Protein AF-A0A6P2DBR5-F1 (afdb_monomer)

Nearest PDB structures (foldseek):
  1zp7-assembly1_B  TM=6.621E-01  e=6.843E-03  Bacillus subtilis
  1y1o-assembly1_D  TM=5.025E-01  e=4.323E-03  Geobacillus stearothermophilus
  5y1z-assembly1_A  TM=3.802E-01  e=4.002E-01  Homo sapiens
  6i4j-assembly1_G  TM=3.946E-01  e=1.811E+00  Mus musculus
  2i67-assembly1_A  TM=3.058E-01  e=7.183E+00  Homo sapiens

Solvent-accessible surface area (backbone atoms only — not comparable to full-atom values): 6820 Å² total; per-residue (Å²): 135,85,83,75,80,68,49,42,70,55,40,48,52,52,41,48,52,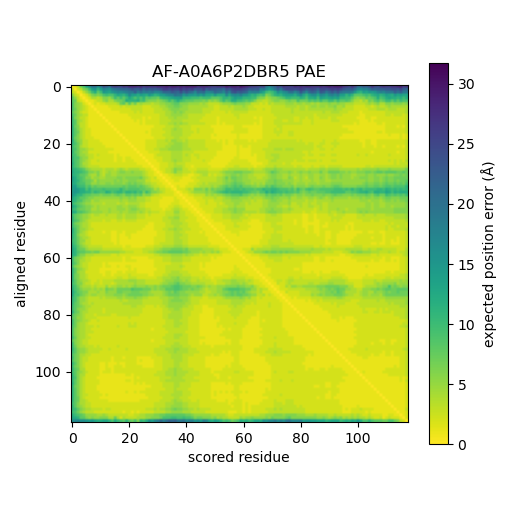50,38,44,73,76,60,22,58,60,43,80,45,65,81,62,60,48,75,56,91,95,44,80,46,61,68,56,94,56,72,37,61,40,46,27,41,27,35,34,71,94,80,54,47,40,33,37,37,32,73,41,48,65,75,83,82,81,77,50,72,71,54,50,53,33,30,48,51,39,40,50,53,38,40,75,70,69,30,43,60,45,75,26,54,44,57,66,48,47,52,51,50,41,44,77,72,71,44,95,77,134

Sequence (118 aa):
MGFEAPREKDVQKTCIQWLALWGATAIRVNSGGMKIEKRYVPFNSEPGCSDVIACLPPNGRMLALELKKPGRDRTTAKRKAEQESFRAKVVKSGGLAIVATSLDELLAGLKAAGYDVR

Secondary structure (DSSP, 8-state):
-PPPPPPHHHHHHHHHHHHHHTT-EEEEPPPSEEEETTEEEESSS-TT--SEEEEETTTTEEEEEEE--SSS----HHHHHHHHHHHHHHHHTT-EEEEESSHHHHHHHHHHTT----

Structure (mmCIF, N/CA/C/O backbone):
data_AF-A0A6P2DBR5-F1
#
_entry.id   AF-A0A6P2DBR5-F1
#
loop_
_atom_site.group_PDB
_atom_site.id
_atom_site.type_symbol
_atom_site.label_atom_id
_atom_site.label_alt_id
_atom_site.label_comp_id
_atom_site.label_asym_id
_atom_site.label_entity_id
_atom_site.label_seq_id
_atom_site.pdbx_PDB_ins_code
_atom_site.Cartn_x
_atom_site.Cartn_y
_atom_site.Cartn_z
_atom_site.occupancy
_atom_site.B_iso_or_equiv
_atom_site.auth_seq_id
_atom_site.auth_comp_id
_atom_site.auth_asym_id
_atom_site.auth_atom_id
_atom_site.pdbx_PDB_model_num
ATOM 1 N N . MET A 1 1 ? 21.994 -11.511 21.751 1.00 43.62 1 MET A N 1
ATOM 2 C CA . MET A 1 1 ? 21.263 -11.915 20.530 1.00 43.62 1 MET A CA 1
ATOM 3 C C . MET A 1 1 ? 20.749 -10.634 19.892 1.00 43.62 1 MET A C 1
ATOM 5 O O . MET A 1 1 ? 19.937 -9.965 20.513 1.00 43.62 1 MET A O 1
ATOM 9 N N . GLY A 1 2 ? 21.317 -10.199 18.766 1.00 52.59 2 GLY A N 1
ATOM 10 C CA . GLY A 1 2 ? 20.841 -8.990 18.087 1.00 52.59 2 GLY A CA 1
ATOM 11 C C . GLY A 1 2 ? 19.587 -9.319 17.285 1.00 52.59 2 GLY A C 1
ATOM 12 O O . GLY A 1 2 ? 19.608 -10.274 16.513 1.00 52.59 2 GLY A O 1
ATOM 13 N N . PHE A 1 3 ? 18.499 -8.576 17.476 1.00 63.62 3 PHE A N 1
ATOM 14 C CA . PHE A 1 3 ? 17.348 -8.665 16.582 1.00 63.62 3 PHE A CA 1
ATOM 15 C C . PHE A 1 3 ? 17.716 -7.986 15.259 1.00 63.62 3 PHE A C 1
ATOM 17 O O . PHE A 1 3 ? 17.999 -6.788 15.234 1.00 63.62 3 PHE A O 1
ATOM 24 N N . GLU A 1 4 ? 17.751 -8.744 14.162 1.00 74.44 4 GLU A N 1
ATOM 25 C CA . GLU A 1 4 ? 17.878 -8.154 12.830 1.00 74.44 4 GLU A CA 1
ATOM 26 C C . GLU A 1 4 ? 16.612 -7.366 12.484 1.00 74.44 4 GLU A C 1
ATOM 28 O O . GLU A 1 4 ? 15.492 -7.789 12.779 1.00 74.44 4 GLU A O 1
ATOM 33 N N . ALA A 1 5 ? 16.787 -6.218 11.827 1.00 79.00 5 ALA A N 1
ATOM 34 C CA . ALA A 1 5 ? 15.663 -5.423 11.352 1.00 79.00 5 ALA A CA 1
ATOM 35 C C . ALA A 1 5 ? 14.801 -6.235 10.361 1.00 79.00 5 ALA A C 1
ATOM 37 O O . ALA A 1 5 ? 15.355 -6.921 9.490 1.00 79.00 5 ALA A O 1
ATOM 38 N N . PRO A 1 6 ? 13.460 -6.136 10.437 1.00 83.44 6 PRO A N 1
ATOM 39 C CA . PRO A 1 6 ? 12.573 -6.911 9.581 1.00 83.44 6 PRO A CA 1
ATOM 40 C C . PRO A 1 6 ? 12.815 -6.603 8.100 1.00 83.44 6 PRO A C 1
ATOM 42 O O . PRO A 1 6 ? 13.089 -5.467 7.696 1.00 83.44 6 PRO A O 1
ATOM 45 N N . ARG A 1 7 ? 12.717 -7.635 7.256 1.00 89.06 7 ARG A N 1
ATOM 46 C CA . ARG A 1 7 ? 12.774 -7.462 5.801 1.00 89.06 7 ARG A CA 1
ATOM 47 C C . ARG A 1 7 ? 11.403 -7.027 5.299 1.00 89.06 7 ARG A C 1
ATOM 49 O O . ARG A 1 7 ? 10.385 -7.269 5.936 1.00 89.06 7 ARG A O 1
ATOM 56 N N . GLU A 1 8 ? 11.366 -6.484 4.090 1.00 88.44 8 GLU A N 1
ATOM 57 C CA . GLU A 1 8 ? 10.120 -6.076 3.426 1.00 88.44 8 GLU A CA 1
ATOM 58 C C . GLU A 1 8 ? 9.074 -7.199 3.371 1.00 88.44 8 GLU A C 1
ATOM 60 O O . GLU A 1 8 ? 7.907 -6.973 3.670 1.00 88.44 8 GLU A O 1
ATOM 65 N N . LYS A 1 9 ? 9.497 -8.442 3.095 1.00 90.88 9 LYS A N 1
ATOM 66 C CA . LYS A 1 9 ? 8.587 -9.599 3.097 1.00 90.88 9 LYS A CA 1
ATOM 67 C C . LYS A 1 9 ? 7.992 -9.908 4.474 1.00 90.88 9 LYS A C 1
ATOM 69 O O . LYS A 1 9 ? 6.889 -10.442 4.545 1.00 90.88 9 LYS A O 1
ATOM 74 N N . ASP A 1 10 ? 8.720 -9.598 5.547 1.00 93.00 10 ASP A N 1
ATOM 75 C CA . ASP A 1 10 ? 8.258 -9.826 6.914 1.00 93.00 10 ASP A CA 1
ATOM 76 C C . ASP A 1 10 ? 7.201 -8.758 7.261 1.00 93.00 10 ASP A C 1
ATOM 78 O O . ASP A 1 10 ? 6.114 -9.102 7.717 1.00 93.00 10 ASP A O 1
ATOM 82 N N . VAL A 1 11 ? 7.447 -7.488 6.902 1.00 93.38 11 VAL A N 1
ATOM 83 C CA . VAL A 1 11 ? 6.462 -6.391 7.007 1.00 93.38 11 VAL A CA 1
ATOM 84 C C . VAL A 1 11 ? 5.202 -6.691 6.189 1.00 93.38 11 VAL A C 1
ATOM 86 O O . VAL A 1 11 ? 4.088 -6.558 6.695 1.00 93.38 11 VAL A O 1
ATOM 89 N N . GLN A 1 12 ? 5.366 -7.155 4.948 1.00 95.62 12 GLN A N 1
ATOM 90 C CA . GLN A 1 12 ? 4.258 -7.514 4.065 1.00 95.62 12 GLN A CA 1
ATOM 91 C C . GLN A 1 12 ? 3.390 -8.621 4.636 1.00 95.62 12 GLN A C 1
ATOM 93 O O . GLN A 1 12 ? 2.168 -8.483 4.669 1.00 95.62 12 GLN A O 1
ATOM 98 N N . LYS A 1 13 ? 4.012 -9.704 5.109 1.00 96.06 13 LYS A N 1
ATOM 99 C CA . LYS A 1 13 ? 3.285 -10.804 5.733 1.00 96.06 13 LYS A CA 1
ATOM 100 C C . 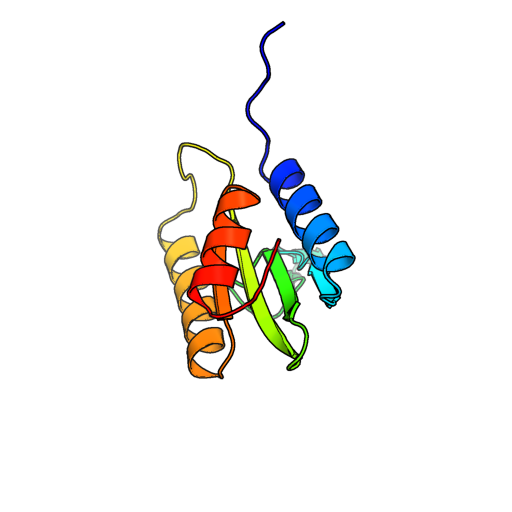LYS A 1 13 ? 2.470 -10.305 6.927 1.00 96.06 13 LYS A C 1
ATOM 102 O O . LYS A 1 13 ? 1.279 -10.594 6.990 1.00 96.06 13 LYS A O 1
ATOM 107 N N . THR A 1 14 ? 3.085 -9.524 7.815 1.00 96.56 14 THR A N 1
ATOM 108 C CA . THR A 1 14 ? 2.419 -8.974 9.003 1.00 96.56 14 THR A CA 1
ATOM 109 C C . THR A 1 14 ? 1.225 -8.092 8.636 1.00 96.56 14 THR A C 1
ATOM 111 O O . THR A 1 14 ? 0.140 -8.287 9.177 1.00 96.56 14 THR A O 1
ATOM 114 N N . CYS A 1 15 ? 1.382 -7.173 7.679 1.00 97.81 15 CYS A N 1
ATOM 115 C CA . CYS A 1 15 ? 0.299 -6.280 7.259 1.00 97.81 15 CYS A CA 1
ATOM 116 C C . CYS A 1 15 ? -0.877 -7.043 6.633 1.00 97.81 15 CYS A C 1
ATOM 118 O O . CYS A 1 15 ? -2.026 -6.775 6.966 1.00 97.81 15 CYS A O 1
ATOM 120 N N . ILE A 1 16 ? -0.604 -8.019 5.757 1.00 97.94 16 ILE A N 1
ATOM 121 C CA . ILE A 1 16 ? -1.653 -8.839 5.126 1.00 97.94 16 ILE A CA 1
ATOM 122 C C . ILE A 1 16 ? -2.406 -9.658 6.176 1.00 97.94 16 ILE A C 1
ATOM 124 O O . ILE A 1 16 ? -3.633 -9.705 6.150 1.00 97.94 16 ILE A O 1
ATOM 128 N N . GLN A 1 17 ? -1.682 -10.296 7.101 1.00 97.88 17 GLN A N 1
ATOM 129 C CA . GLN A 1 17 ? -2.297 -11.090 8.163 1.00 97.88 17 GLN A CA 1
ATOM 130 C C . GLN A 1 17 ? -3.178 -10.223 9.061 1.00 97.88 17 GLN A C 1
ATOM 132 O O . GLN A 1 17 ? -4.313 -10.599 9.332 1.00 97.88 17 GLN A O 1
ATOM 137 N N . TRP A 1 18 ? -2.691 -9.052 9.474 1.00 98.12 18 TRP A N 1
ATOM 138 C CA . TRP A 1 18 ? -3.480 -8.139 10.294 1.00 98.12 18 TRP A CA 1
ATOM 139 C C . TRP A 1 18 ? -4.730 -7.637 9.555 1.00 98.12 18 TRP A C 1
ATOM 141 O O . TRP A 1 18 ? -5.822 -7.701 10.113 1.00 98.12 18 TRP A O 1
ATOM 151 N N . LEU A 1 19 ? -4.607 -7.226 8.283 1.00 98.31 19 LEU A N 1
ATOM 152 C CA . LEU A 1 19 ? -5.751 -6.804 7.461 1.00 98.31 19 LEU A CA 1
ATOM 153 C C . LEU A 1 19 ? -6.818 -7.903 7.377 1.00 98.31 19 LEU A C 1
ATOM 155 O O . LEU A 1 19 ? -8.003 -7.613 7.526 1.00 98.31 19 LEU A O 1
ATOM 159 N N . ALA A 1 20 ? -6.399 -9.157 7.189 1.00 96.88 20 ALA A N 1
ATOM 160 C CA . ALA A 1 20 ? -7.306 -10.298 7.171 1.00 96.88 20 ALA A CA 1
ATOM 161 C C . ALA A 1 20 ? -7.994 -10.519 8.530 1.00 96.88 20 ALA A C 1
ATOM 163 O O . ALA A 1 20 ? -9.204 -10.731 8.561 1.00 96.88 20 ALA A O 1
ATOM 164 N N . LEU A 1 21 ? -7.261 -10.420 9.649 1.00 97.56 21 LEU A N 1
ATOM 165 C CA . LEU A 1 21 ? -7.847 -10.503 10.996 1.00 97.56 21 LEU A CA 1
ATOM 166 C C . LEU A 1 21 ? -8.866 -9.388 11.261 1.00 97.56 21 LEU A C 1
ATOM 168 O O . LEU A 1 21 ? -9.888 -9.633 11.896 1.00 97.56 21 LEU A O 1
ATOM 172 N N . TRP A 1 22 ? -8.601 -8.178 10.771 1.00 97.50 22 TRP A N 1
ATOM 173 C CA . TRP A 1 22 ? -9.515 -7.040 10.885 1.00 97.50 22 TRP A CA 1
ATOM 174 C C . TRP A 1 22 ? -10.760 -7.167 9.980 1.00 97.50 22 TRP A C 1
ATOM 176 O O . TRP A 1 22 ? -11.719 -6.414 10.131 1.00 97.50 22 TRP A O 1
ATOM 186 N N . GLY A 1 23 ? -10.784 -8.143 9.065 1.00 97.62 23 GLY A N 1
ATOM 187 C CA . GLY A 1 23 ? -11.914 -8.418 8.174 1.00 97.62 23 GLY A CA 1
ATOM 188 C C . GLY A 1 23 ? -11.792 -7.796 6.781 1.00 97.62 23 GLY A C 1
ATOM 189 O O . GLY A 1 23 ? -12.737 -7.865 5.996 1.00 97.62 23 GLY A O 1
ATOM 190 N N . ALA A 1 24 ? -10.644 -7.207 6.438 1.00 98.12 24 ALA A N 1
ATOM 191 C CA . ALA A 1 24 ? -10.373 -6.758 5.078 1.00 98.12 24 ALA A CA 1
ATOM 192 C C . ALA A 1 24 ? -10.003 -7.933 4.166 1.00 98.12 24 ALA A C 1
ATOM 194 O O . ALA A 1 24 ? -9.235 -8.825 4.527 1.00 98.12 24 ALA A O 1
ATOM 195 N N . THR A 1 25 ? -10.496 -7.899 2.928 1.00 98.19 25 THR A N 1
ATOM 196 C CA . THR A 1 25 ? -10.067 -8.855 1.897 1.00 98.19 25 THR A CA 1
ATOM 197 C C . THR A 1 25 ? -8.792 -8.330 1.253 1.00 98.19 25 THR A C 1
ATOM 199 O O . THR A 1 25 ? -8.868 -7.483 0.368 1.00 98.19 25 THR A O 1
ATOM 202 N N . ALA A 1 26 ? -7.629 -8.791 1.721 1.00 97.75 26 ALA A N 1
ATOM 203 C CA . ALA A 1 26 ? -6.316 -8.358 1.239 1.00 97.75 26 ALA A CA 1
ATOM 204 C C . ALA A 1 26 ? -5.711 -9.348 0.230 1.00 97.75 26 ALA A C 1
ATOM 206 O O . ALA A 1 26 ? -5.650 -10.552 0.476 1.00 97.75 26 ALA A O 1
ATOM 207 N N . ILE A 1 27 ? -5.214 -8.830 -0.893 1.00 96.75 27 ILE A N 1
ATOM 208 C CA . ILE A 1 27 ? -4.611 -9.595 -1.986 1.00 96.75 27 ILE A CA 1
ATOM 209 C C . ILE A 1 27 ? -3.202 -9.059 -2.233 1.00 96.75 27 ILE A C 1
ATOM 211 O O . ILE A 1 27 ? -3.014 -7.877 -2.525 1.00 96.75 27 ILE A O 1
ATOM 215 N N . ARG A 1 28 ? -2.202 -9.943 -2.154 1.00 96.25 28 ARG A N 1
ATOM 216 C CA . ARG A 1 28 ? -0.833 -9.629 -2.579 1.00 96.25 28 ARG A CA 1
ATOM 217 C C . ARG A 1 28 ? -0.779 -9.534 -4.099 1.00 96.25 28 ARG A C 1
ATOM 219 O O . ARG A 1 28 ? -1.148 -10.481 -4.793 1.00 96.25 28 ARG A O 1
ATOM 226 N N . VAL A 1 29 ? -0.243 -8.434 -4.607 1.00 95.94 29 VAL A N 1
ATOM 227 C CA . VAL A 1 29 ? -0.017 -8.227 -6.034 1.00 95.94 29 VAL A CA 1
ATOM 228 C C . VAL A 1 29 ? 1.430 -8.577 -6.360 1.00 95.94 29 VAL A C 1
ATOM 230 O O . VAL A 1 29 ? 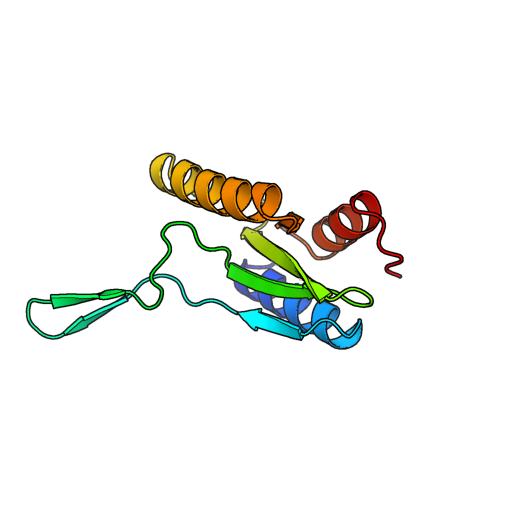2.375 -8.063 -5.763 1.00 95.94 29 VAL A O 1
ATOM 233 N N . ASN A 1 30 ? 1.624 -9.474 -7.325 1.00 90.81 30 ASN A N 1
ATOM 234 C CA . ASN A 1 30 ? 2.956 -9.760 -7.842 1.00 90.81 30 ASN A CA 1
ATOM 235 C C . ASN A 1 30 ? 3.368 -8.670 -8.831 1.00 90.81 30 ASN A C 1
ATOM 237 O O . ASN A 1 30 ? 2.664 -8.416 -9.809 1.00 90.81 30 ASN A O 1
ATOM 241 N N . SER A 1 31 ? 4.529 -8.064 -8.600 1.00 84.75 31 SER A N 1
ATOM 242 C CA . SER A 1 31 ? 5.206 -7.213 -9.574 1.00 84.75 31 SER A CA 1
ATOM 243 C C . SER A 1 31 ? 6.210 -8.025 -10.401 1.00 84.75 31 SER A C 1
ATOM 245 O O . SER A 1 31 ? 6.646 -9.107 -10.004 1.00 84.75 31 SER A O 1
ATOM 247 N N . GLY A 1 32 ? 6.560 -7.510 -11.580 1.00 89.25 32 GLY A N 1
ATOM 248 C CA . GLY A 1 32 ? 7.466 -8.170 -12.518 1.00 89.25 32 GLY A CA 1
ATOM 249 C C . GLY A 1 32 ? 6.730 -8.887 -13.646 1.00 89.25 32 GLY A C 1
ATOM 250 O O . GLY A 1 32 ? 5.637 -8.493 -14.053 1.00 89.25 32 GLY A O 1
ATOM 251 N N . GLY A 1 33 ? 7.365 -9.920 -14.185 1.00 92.56 33 GLY A N 1
ATOM 252 C CA . GLY A 1 33 ? 6.866 -10.641 -15.343 1.00 92.56 33 GLY A CA 1
ATOM 253 C C . GLY A 1 33 ? 7.745 -11.826 -15.690 1.00 92.56 33 GLY A C 1
ATOM 254 O O . GLY A 1 33 ? 8.849 -11.981 -15.165 1.00 92.56 33 GLY A O 1
ATOM 255 N N . MET A 1 34 ? 7.251 -12.654 -16.597 1.00 96.06 34 MET A N 1
ATOM 256 C CA . MET A 1 34 ? 7.943 -13.826 -17.107 1.00 96.06 34 MET A CA 1
ATOM 257 C C . MET A 1 34 ? 8.424 -13.560 -18.529 1.00 96.06 34 MET A C 1
ATOM 259 O O . MET A 1 34 ? 7.706 -12.981 -19.345 1.00 96.06 34 MET A O 1
ATOM 263 N N . LYS A 1 35 ? 9.644 -13.998 -18.842 1.00 96.50 35 LYS A N 1
ATOM 264 C CA . LYS A 1 35 ? 10.125 -14.033 -20.221 1.00 96.50 35 LYS A CA 1
ATOM 265 C C . LYS A 1 35 ? 9.764 -15.387 -20.824 1.00 96.50 35 LYS A C 1
ATOM 267 O O . LYS A 1 35 ? 10.238 -16.410 -20.341 1.00 96.50 35 LYS A O 1
ATOM 272 N N . ILE A 1 36 ? 8.937 -15.376 -21.863 1.00 95.75 36 ILE A N 1
ATOM 273 C CA . ILE A 1 36 ? 8.573 -16.556 -22.650 1.00 95.75 36 ILE A CA 1
ATOM 274 C C . ILE A 1 36 ? 9.168 -16.341 -24.037 1.00 95.75 36 ILE A C 1
ATOM 276 O O . ILE A 1 36 ? 8.749 -15.440 -24.766 1.00 95.75 36 ILE A O 1
ATOM 280 N N . GLU A 1 37 ? 10.201 -17.115 -24.365 1.00 94.31 37 GLU A N 1
ATOM 281 C CA . GLU A 1 37 ? 11.007 -16.941 -25.579 1.00 94.31 37 GLU A CA 1
ATOM 282 C C . GLU A 1 37 ? 11.502 -15.487 -25.757 1.00 94.31 37 GLU A C 1
ATOM 284 O O . GLU A 1 37 ? 12.324 -14.990 -24.979 1.00 94.31 37 GLU A O 1
ATOM 289 N N . LYS A 1 38 ? 11.001 -14.786 -26.785 1.00 94.62 38 LYS A N 1
ATOM 290 C CA . LYS A 1 38 ? 11.329 -13.391 -27.115 1.00 94.62 38 LYS A CA 1
ATOM 291 C C . LYS A 1 38 ? 10.349 -12.376 -26.517 1.00 94.62 38 LYS A C 1
ATOM 293 O O . LYS A 1 38 ? 10.546 -11.177 -26.700 1.00 94.62 38 LYS A O 1
ATOM 298 N N . ARG A 1 39 ? 9.309 -12.817 -25.804 1.00 95.12 39 ARG A N 1
ATOM 299 C CA . ARG A 1 39 ? 8.267 -11.951 -25.241 1.00 95.12 39 ARG A CA 1
ATOM 300 C C . ARG A 1 39 ? 8.425 -11.794 -23.731 1.00 95.12 39 ARG A C 1
ATOM 302 O O . ARG A 1 39 ? 8.669 -12.758 -23.013 1.00 95.12 39 ARG A O 1
ATOM 309 N N . TYR A 1 40 ? 8.228 -10.571 -23.247 1.00 94.56 40 TYR A N 1
ATOM 310 C CA . TYR A 1 40 ? 8.025 -10.291 -21.828 1.00 94.56 40 TYR A CA 1
ATOM 311 C C . TYR A 1 40 ? 6.524 -10.239 -21.526 1.00 94.56 40 TYR A C 1
ATOM 313 O O . TYR A 1 40 ? 5.783 -9.509 -22.188 1.00 94.56 40 TYR A O 1
ATOM 321 N N . VAL A 1 41 ? 6.076 -11.027 -20.553 1.00 94.69 41 VAL A N 1
ATOM 322 C CA . VAL A 1 41 ? 4.684 -11.096 -20.102 1.00 94.69 41 VAL A CA 1
ATOM 323 C C . VAL A 1 41 ? 4.623 -10.563 -18.670 1.00 94.69 41 VAL A C 1
ATOM 325 O O . VAL A 1 41 ? 5.109 -11.242 -17.763 1.00 94.69 41 VAL A O 1
ATOM 328 N N . PRO A 1 42 ? 4.084 -9.356 -18.437 1.00 94.31 42 PRO A N 1
ATOM 329 C CA . PRO A 1 42 ? 3.995 -8.807 -17.091 1.00 94.31 42 PRO A CA 1
ATOM 330 C C . PRO A 1 42 ? 2.931 -9.551 -16.271 1.00 94.31 42 PRO A C 1
ATOM 332 O O . PRO A 1 42 ? 1.934 -10.022 -16.814 1.00 94.31 42 PRO A O 1
ATOM 335 N N . PHE A 1 43 ? 3.130 -9.649 -14.956 1.00 94.44 43 PHE A N 1
ATOM 336 C CA . PHE A 1 43 ? 2.171 -10.308 -14.056 1.00 94.44 43 PHE A CA 1
ATOM 337 C C . PHE A 1 43 ? 0.932 -9.462 -13.758 1.00 94.44 43 PHE A C 1
ATOM 339 O O . PHE A 1 43 ? -0.076 -9.988 -13.296 1.00 94.44 43 PHE A O 1
ATOM 346 N N . ASN A 1 44 ? 0.999 -8.161 -14.020 1.00 93.44 44 ASN A N 1
ATOM 347 C CA . ASN A 1 44 ? -0.132 -7.252 -13.948 1.00 93.44 44 ASN A CA 1
ATOM 348 C C . ASN A 1 44 ? 0.001 -6.176 -15.038 1.00 93.44 44 ASN A C 1
ATOM 350 O O . ASN A 1 44 ? 1.082 -5.962 -15.585 1.00 93.44 44 ASN A O 1
ATOM 354 N N . SER A 1 45 ? -1.103 -5.512 -15.371 1.00 93.44 45 SER A N 1
ATOM 355 C CA . SER A 1 45 ? -1.147 -4.491 -16.424 1.00 93.44 45 SER A CA 1
ATOM 356 C C . SER A 1 45 ? -0.761 -3.085 -15.954 1.00 93.44 45 SER A C 1
ATOM 358 O O . SER A 1 45 ? -0.748 -2.174 -16.776 1.00 93.44 45 SER A O 1
ATOM 360 N N . GLU A 1 46 ? -0.477 -2.882 -14.664 1.00 95.19 46 GLU A N 1
ATOM 361 C CA . GLU A 1 46 ? -0.374 -1.552 -14.056 1.00 95.19 46 GLU A CA 1
ATOM 362 C C . GLU A 1 46 ? 1.045 -1.287 -13.513 1.00 95.19 46 GLU A C 1
ATOM 364 O O . GLU A 1 46 ? 1.426 -1.773 -12.440 1.00 95.19 46 GLU A O 1
ATOM 369 N N . PRO A 1 47 ? 1.859 -0.486 -14.224 1.00 93.38 47 PRO A N 1
ATOM 370 C CA . PRO A 1 47 ? 3.140 -0.017 -13.711 1.00 93.38 47 PRO A CA 1
ATOM 371 C C . PRO A 1 47 ? 2.965 0.706 -12.373 1.00 93.38 47 PRO A C 1
ATOM 373 O O . PRO A 1 47 ? 2.056 1.506 -12.196 1.00 93.38 47 PRO A O 1
ATOM 376 N N . GLY A 1 48 ? 3.854 0.434 -11.421 1.00 95.00 48 GLY A N 1
ATOM 377 C CA . GLY A 1 48 ? 3.769 1.032 -10.088 1.00 95.00 48 GLY A CA 1
ATOM 378 C C . GLY A 1 48 ? 2.660 0.485 -9.187 1.00 95.00 48 GLY A C 1
ATOM 379 O O . GLY A 1 48 ? 2.520 1.012 -8.088 1.00 95.00 48 GLY A O 1
ATOM 380 N N . CYS A 1 49 ? 1.914 -0.552 -9.601 1.00 97.12 49 CYS A N 1
ATOM 381 C CA . CYS A 1 49 ? 0.885 -1.161 -8.755 1.00 97.12 49 CYS A CA 1
ATOM 382 C C . CYS A 1 49 ? 1.449 -1.536 -7.376 1.00 97.12 49 CYS A C 1
ATOM 384 O O . CYS A 1 49 ? 2.556 -2.084 -7.287 1.00 97.12 49 CYS A O 1
ATOM 386 N N . SER A 1 50 ? 0.687 -1.199 -6.336 1.00 97.25 50 SER A N 1
ATOM 387 C CA . SER A 1 50 ? 1.048 -1.424 -4.938 1.00 97.25 50 SER A CA 1
ATOM 388 C C . SER A 1 50 ? 1.160 -2.907 -4.607 1.00 97.25 50 SER A C 1
ATOM 390 O O . SER A 1 50 ? 0.468 -3.737 -5.192 1.00 97.25 50 SER A O 1
ATOM 392 N N . ASP A 1 51 ? 2.007 -3.234 -3.634 1.00 96.25 51 ASP A N 1
ATOM 393 C CA . ASP A 1 51 ? 2.294 -4.617 -3.241 1.00 96.25 51 ASP A CA 1
ATOM 394 C C . ASP A 1 51 ? 1.067 -5.379 -2.727 1.00 96.25 51 ASP A C 1
ATOM 396 O O . ASP A 1 51 ? 0.995 -6.606 -2.844 1.00 96.25 51 ASP A O 1
ATOM 400 N N . VAL A 1 52 ? 0.109 -4.661 -2.139 1.00 98.00 52 VAL A N 1
ATOM 401 C CA . VAL A 1 52 ? -1.157 -5.203 -1.645 1.00 98.00 52 VAL A CA 1
ATOM 402 C C . VAL A 1 52 ? -2.306 -4.306 -2.092 1.00 98.00 52 VAL A C 1
ATOM 404 O O . VAL A 1 52 ? -2.233 -3.080 -1.995 1.00 98.00 52 VAL A O 1
ATOM 407 N N . ILE A 1 53 ? -3.395 -4.930 -2.529 1.00 98.12 53 ILE A N 1
ATOM 408 C CA . ILE A 1 53 ? -4.704 -4.285 -2.655 1.00 98.12 53 ILE A CA 1
ATOM 409 C C . ILE A 1 53 ? -5.662 -4.906 -1.644 1.00 98.12 53 ILE A C 1
ATOM 411 O O . ILE A 1 53 ? -5.580 -6.107 -1.385 1.00 98.12 53 ILE A O 1
ATOM 415 N N . ALA A 1 54 ? -6.556 -4.117 -1.056 1.00 98.50 54 ALA A N 1
ATOM 416 C CA . ALA A 1 54 ? -7.539 -4.650 -0.120 1.00 98.50 54 ALA A CA 1
ATOM 417 C C . ALA A 1 54 ? -8.901 -3.963 -0.222 1.00 98.50 54 ALA A C 1
ATOM 419 O O . ALA A 1 54 ? -8.967 -2.762 -0.456 1.00 98.50 54 ALA A O 1
ATOM 420 N N . CYS A 1 55 ? -9.981 -4.706 0.007 1.00 98.56 55 CYS A N 1
ATOM 421 C CA . CYS A 1 55 ? -11.304 -4.127 0.251 1.00 98.56 55 CYS A CA 1
ATOM 422 C C . CYS A 1 55 ? -11.473 -3.918 1.758 1.00 98.56 55 CYS A C 1
ATOM 424 O O . CYS A 1 55 ? -11.496 -4.898 2.508 1.00 98.56 55 CYS A O 1
ATOM 426 N N . LEU A 1 56 ? -11.552 -2.659 2.199 1.00 98.44 56 LEU A N 1
ATOM 427 C CA . LEU A 1 56 ? -11.631 -2.316 3.619 1.00 98.44 56 LEU A CA 1
ATOM 428 C C . LEU A 1 56 ? -13.077 -2.404 4.137 1.00 98.44 56 LEU A C 1
ATOM 430 O O . LEU A 1 56 ? -13.981 -1.860 3.499 1.00 98.44 56 LEU A O 1
ATOM 434 N N . PRO A 1 57 ? -13.329 -3.042 5.292 1.00 97.06 57 PRO A N 1
ATOM 435 C CA . PRO A 1 57 ? -14.620 -2.960 5.959 1.00 97.06 57 PRO A CA 1
ATOM 436 C C . PRO A 1 57 ? -14.815 -1.577 6.613 1.00 97.06 57 PRO A C 1
ATOM 438 O O . PRO A 1 57 ? -13.840 -0.891 6.917 1.00 97.06 57 PRO A O 1
ATOM 441 N N . PRO A 1 58 ? -16.066 -1.155 6.873 1.00 95.44 58 PRO A N 1
ATOM 442 C CA . PRO A 1 58 ? -17.315 -1.822 6.489 1.00 95.44 58 PRO A CA 1
ATOM 443 C C . PRO A 1 58 ? -17.795 -1.463 5.071 1.00 95.44 58 PRO A C 1
ATOM 445 O O . PRO A 1 58 ? -18.743 -2.061 4.577 1.00 95.44 58 PRO A O 1
ATOM 448 N N . ASN A 1 59 ? -17.187 -0.471 4.418 1.00 94.75 59 ASN A N 1
ATOM 449 C CA . ASN A 1 59 ? -17.736 0.168 3.216 1.00 94.75 59 ASN A CA 1
ATOM 450 C C . ASN A 1 59 ? -17.179 -0.372 1.886 1.00 94.75 59 ASN A C 1
ATOM 452 O O . ASN A 1 59 ? -17.587 0.090 0.824 1.00 94.75 59 ASN A O 1
ATOM 456 N N . GLY A 1 60 ? -16.232 -1.311 1.924 1.00 97.50 60 GLY A N 1
ATOM 457 C CA . GLY A 1 60 ? -15.605 -1.886 0.735 1.00 97.50 60 GLY A CA 1
ATOM 458 C C . GLY A 1 60 ? -14.641 -0.940 0.014 1.00 97.50 60 GLY A C 1
ATOM 459 O O . GLY A 1 60 ? -14.259 -1.226 -1.120 1.00 97.50 60 GLY A O 1
ATOM 460 N N . ARG A 1 61 ? -14.230 0.180 0.629 1.00 98.44 61 ARG A N 1
ATOM 461 C CA . ARG A 1 61 ? -13.293 1.121 -0.000 1.00 98.44 61 ARG A CA 1
ATOM 462 C C . ARG A 1 61 ? -11.983 0.401 -0.316 1.00 98.44 61 ARG A C 1
ATOM 464 O O . ARG A 1 61 ? -11.393 -0.242 0.550 1.00 98.44 61 ARG A O 1
ATOM 471 N N . MET A 1 62 ? -11.512 0.533 -1.553 1.00 98.56 62 MET A N 1
ATOM 472 C CA . MET A 1 62 ? -10.246 -0.061 -1.973 1.00 98.56 62 MET A CA 1
ATOM 473 C C . MET A 1 62 ? -9.066 0.641 -1.284 1.00 98.56 62 MET A C 1
ATOM 475 O O . MET A 1 62 ? -8.947 1.863 -1.350 1.00 98.56 62 MET A O 1
ATOM 479 N N . LEU A 1 63 ? -8.163 -0.137 -0.696 1.00 98.81 63 LEU A N 1
ATOM 480 C CA . LEU A 1 63 ? -6.827 0.262 -0.271 1.00 98.81 63 LEU A CA 1
ATOM 481 C C . LEU A 1 63 ? -5.789 -0.202 -1.296 1.00 98.81 63 LEU A C 1
ATOM 483 O O . LEU A 1 63 ? -5.759 -1.376 -1.654 1.00 98.81 63 LEU A O 1
ATOM 487 N N . ALA A 1 64 ? -4.901 0.701 -1.697 1.00 98.69 64 ALA A N 1
ATOM 488 C CA . ALA A 1 64 ? -3.614 0.403 -2.312 1.00 98.69 64 ALA A CA 1
ATOM 489 C C . ALA A 1 64 ? -2.508 0.588 -1.265 1.00 98.69 64 ALA A C 1
ATOM 491 O O . ALA A 1 64 ? -2.256 1.707 -0.814 1.00 98.69 64 ALA A O 1
ATOM 492 N N . LEU A 1 65 ? -1.867 -0.506 -0.860 1.00 98.62 65 LEU A N 1
ATOM 493 C CA . LEU A 1 65 ? -0.834 -0.520 0.172 1.00 98.62 65 LEU A CA 1
ATOM 494 C C . LEU A 1 65 ? 0.523 -0.865 -0.445 1.00 98.62 65 LEU A C 1
ATOM 496 O O . LEU A 1 65 ? 0.779 -2.001 -0.844 1.00 98.62 65 LEU A O 1
ATOM 500 N N . GLU A 1 66 ? 1.383 0.143 -0.529 1.00 97.75 66 GLU A N 1
ATOM 501 C CA . GLU A 1 66 ? 2.779 0.009 -0.936 1.00 97.75 66 GLU A CA 1
ATOM 502 C C . GLU A 1 66 ? 3.643 -0.215 0.306 1.00 97.75 66 GLU A C 1
ATOM 504 O O . GLU A 1 66 ? 3.597 0.565 1.259 1.00 97.75 66 GLU A O 1
ATOM 509 N N . LEU A 1 67 ? 4.451 -1.267 0.294 1.00 95.88 67 LEU A N 1
ATOM 510 C CA . LEU A 1 67 ? 5.249 -1.683 1.434 1.00 95.88 67 LEU A CA 1
ATOM 511 C C . LEU A 1 67 ? 6.725 -1.530 1.125 1.00 95.88 67 LEU A C 1
ATOM 513 O O . LEU A 1 67 ? 7.211 -1.951 0.080 1.00 95.88 67 LEU A O 1
ATOM 517 N N . LYS A 1 68 ? 7.462 -0.951 2.066 1.00 92.94 68 LYS A N 1
ATOM 518 C CA . LYS A 1 68 ? 8.903 -0.746 1.932 1.00 92.94 68 LYS A CA 1
ATOM 519 C C . LYS A 1 68 ? 9.639 -1.396 3.087 1.00 92.94 68 LYS A C 1
ATOM 521 O O . LYS A 1 68 ? 9.152 -1.456 4.213 1.00 92.94 68 LYS A O 1
ATOM 526 N N . LYS A 1 69 ? 10.863 -1.852 2.829 1.00 92.00 69 LYS A N 1
ATOM 527 C CA . LYS A 1 69 ? 11.788 -2.197 3.912 1.00 92.00 69 LYS A CA 1
ATOM 528 C C . LYS A 1 69 ? 12.025 -0.973 4.827 1.00 92.00 69 LYS A C 1
ATOM 530 O O . LYS A 1 69 ? 12.320 0.099 4.297 1.00 92.00 69 LYS A O 1
ATOM 535 N N . PRO A 1 70 ? 12.027 -1.136 6.163 1.00 90.44 70 PRO A N 1
ATOM 536 C CA . PRO A 1 70 ? 12.523 -0.114 7.080 1.00 90.44 70 PRO A CA 1
ATOM 537 C 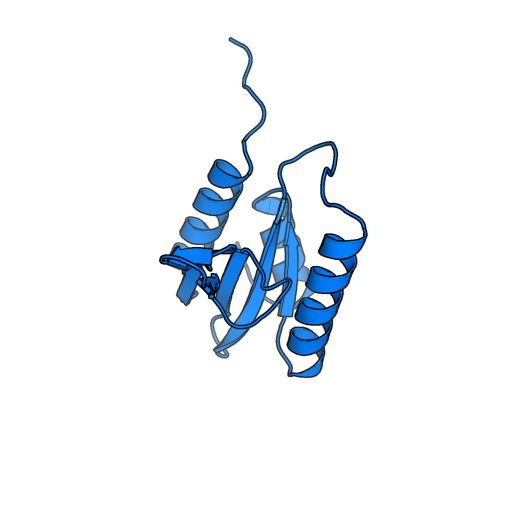C . PRO A 1 70 ? 13.959 0.322 6.770 1.00 90.44 70 PRO A C 1
ATOM 539 O O . PRO A 1 70 ? 14.822 -0.491 6.412 1.00 90.44 70 PRO A O 1
ATOM 542 N N . GLY A 1 71 ? 14.230 1.611 6.968 1.00 89.12 71 GLY A N 1
ATOM 543 C CA . GLY A 1 71 ? 15.543 2.21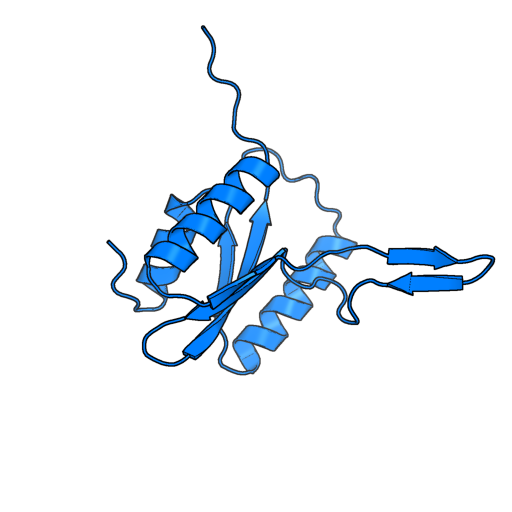6 6.757 1.00 89.12 71 GLY A CA 1
ATOM 544 C C . GLY A 1 71 ? 15.699 2.845 5.372 1.00 89.12 71 GLY A C 1
ATOM 545 O O . GLY A 1 71 ? 14.784 3.477 4.854 1.00 89.12 71 GLY A O 1
ATOM 546 N N . ARG A 1 72 ? 16.898 2.732 4.783 1.00 87.62 72 ARG A N 1
ATOM 547 C CA . ARG A 1 72 ? 17.237 3.435 3.536 1.00 87.62 72 ARG A CA 1
ATOM 548 C C . ARG A 1 72 ? 16.367 2.963 2.370 1.00 87.62 72 ARG A C 1
ATOM 550 O O . ARG A 1 72 ? 16.463 1.810 1.946 1.00 87.62 72 ARG A O 1
ATOM 557 N N . ASP A 1 73 ? 15.625 3.897 1.785 1.00 88.81 73 ASP A N 1
ATOM 558 C CA . ASP A 1 73 ? 14.889 3.679 0.544 1.00 88.81 73 ASP A CA 1
ATOM 559 C C . ASP A 1 73 ? 15.856 3.475 -0.636 1.00 88.81 73 ASP A C 1
ATOM 561 O O . ASP A 1 73 ? 16.762 4.277 -0.881 1.00 88.81 73 ASP A O 1
ATOM 565 N N . ARG A 1 74 ? 15.668 2.369 -1.361 1.00 89.31 74 ARG A N 1
ATOM 566 C CA . ARG A 1 74 ? 16.464 1.976 -2.538 1.00 89.31 74 ARG A CA 1
ATOM 567 C C . ARG A 1 74 ? 15.657 2.033 -3.837 1.00 89.31 74 ARG A C 1
ATOM 569 O O . ARG A 1 74 ? 16.125 1.570 -4.874 1.00 89.31 74 ARG A O 1
ATOM 576 N N . THR A 1 75 ? 14.443 2.571 -3.786 1.00 92.25 75 THR A N 1
ATOM 577 C CA . THR A 1 75 ? 13.551 2.688 -4.939 1.00 92.25 75 THR A CA 1
ATOM 578 C C . THR A 1 75 ? 14.101 3.735 -5.908 1.00 92.25 75 THR A C 1
ATOM 580 O O . THR A 1 75 ? 14.416 4.858 -5.512 1.00 92.25 75 THR A O 1
ATOM 583 N N . THR A 1 76 ? 14.217 3.388 -7.190 1.00 95.25 76 THR A N 1
ATOM 584 C CA . THR A 1 76 ? 14.689 4.324 -8.223 1.00 95.25 76 THR A CA 1
ATOM 585 C C . THR A 1 76 ? 13.685 5.455 -8.453 1.00 95.25 76 THR A C 1
ATOM 587 O O . THR A 1 76 ? 12.485 5.275 -8.247 1.00 95.25 76 THR A O 1
ATOM 590 N N . ALA A 1 77 ? 14.147 6.614 -8.936 1.00 96.38 77 ALA A N 1
ATOM 591 C CA . ALA A 1 77 ? 13.273 7.760 -9.221 1.00 96.38 77 ALA A CA 1
ATOM 592 C C . ALA A 1 77 ? 12.139 7.409 -10.201 1.00 96.38 77 ALA A C 1
ATOM 594 O O . ALA A 1 77 ? 10.980 7.725 -9.945 1.00 96.38 77 ALA A O 1
ATOM 595 N N . LYS A 1 78 ? 12.455 6.665 -11.273 1.00 95.94 78 LYS A N 1
ATOM 596 C CA . LYS A 1 78 ? 11.453 6.162 -12.223 1.00 95.94 78 LYS A CA 1
ATOM 597 C C . LYS A 1 78 ? 10.385 5.325 -11.517 1.00 95.94 78 LYS A C 1
ATOM 599 O O . LYS A 1 78 ? 9.196 5.556 -11.709 1.00 95.94 78 LYS A O 1
ATOM 604 N N . ARG A 1 79 ? 10.803 4.374 -10.675 1.00 94.81 79 ARG A N 1
ATOM 605 C CA . ARG A 1 79 ? 9.865 3.498 -9.968 1.00 94.81 79 ARG A CA 1
ATOM 606 C C . ARG A 1 79 ? 9.001 4.276 -8.974 1.00 94.81 79 ARG A C 1
ATOM 608 O O . ARG A 1 79 ? 7.814 3.988 -8.872 1.00 94.81 79 ARG A O 1
ATOM 615 N N . LYS A 1 80 ? 9.559 5.280 -8.292 1.00 96.25 80 LYS A N 1
ATOM 616 C CA . LYS A 1 80 ? 8.788 6.175 -7.414 1.00 96.25 80 LYS A CA 1
ATOM 617 C C . LYS A 1 80 ? 7.691 6.911 -8.178 1.00 96.25 80 LYS A C 1
ATOM 619 O O . LYS A 1 80 ? 6.557 6.910 -7.714 1.00 96.25 80 LYS A O 1
ATOM 624 N N . ALA A 1 81 ? 8.013 7.459 -9.351 1.00 97.69 81 ALA A N 1
ATOM 625 C CA . ALA A 1 81 ? 7.047 8.166 -10.188 1.00 97.69 81 ALA A CA 1
ATOM 626 C C . ALA A 1 81 ? 5.908 7.246 -10.669 1.00 97.69 81 ALA A C 1
ATOM 628 O O . ALA A 1 81 ? 4.741 7.625 -10.613 1.00 97.69 81 ALA A O 1
ATOM 629 N N . GLU A 1 82 ? 6.220 6.009 -11.078 1.00 97.00 82 GLU A N 1
ATOM 630 C CA . GLU A 1 82 ? 5.200 5.006 -11.431 1.00 97.00 82 GLU A CA 1
ATOM 631 C C . GLU A 1 82 ? 4.283 4.688 -10.238 1.00 97.00 82 GLU A C 1
ATOM 633 O O . GLU A 1 82 ? 3.061 4.688 -10.373 1.00 97.00 82 GLU A O 1
ATOM 638 N N . GLN A 1 83 ? 4.862 4.453 -9.056 1.00 97.25 83 GLN A N 1
ATOM 639 C CA . GLN A 1 83 ? 4.103 4.140 -7.840 1.00 97.25 83 GLN A CA 1
ATOM 640 C C . GLN A 1 83 ? 3.230 5.311 -7.387 1.00 97.25 83 GLN A C 1
ATOM 642 O O . GLN A 1 83 ? 2.094 5.117 -6.963 1.00 97.25 83 GLN A O 1
ATOM 647 N N . GLU A 1 84 ? 3.744 6.535 -7.474 1.00 98.12 84 GLU A N 1
ATOM 648 C CA . GLU A 1 84 ? 2.983 7.748 -7.184 1.00 98.12 84 GLU A CA 1
ATOM 649 C C . GLU A 1 84 ? 1.820 7.936 -8.158 1.00 98.12 84 GLU A C 1
ATOM 651 O O . GLU A 1 84 ? 0.703 8.200 -7.716 1.00 98.12 84 GLU A O 1
ATOM 656 N N . SER A 1 85 ? 2.044 7.708 -9.456 1.00 98.12 85 SER A N 1
ATOM 657 C CA . SER A 1 85 ? 0.986 7.763 -10.466 1.00 98.12 85 SER A CA 1
ATOM 658 C C . SER A 1 85 ? -0.141 6.772 -10.164 1.00 98.12 85 SER A C 1
ATOM 660 O O . SER A 1 85 ? -1.310 7.159 -10.167 1.00 98.12 85 SER A O 1
ATOM 662 N N . PHE A 1 86 ? 0.188 5.518 -9.833 1.00 97.81 86 PHE A N 1
ATOM 663 C CA . PHE A 1 86 ? -0.815 4.519 -9.456 1.00 97.81 86 PHE A CA 1
ATOM 664 C C . PHE A 1 86 ? -1.611 4.940 -8.212 1.00 97.81 86 PHE A C 1
ATOM 666 O O . PHE A 1 86 ? -2.843 4.959 -8.242 1.00 97.81 86 PHE A O 1
ATOM 673 N N . ARG A 1 87 ? -0.930 5.354 -7.134 1.00 98.25 87 ARG A N 1
ATOM 674 C CA . ARG A 1 87 ? -1.602 5.813 -5.906 1.00 98.25 87 ARG A CA 1
ATOM 675 C C . ARG A 1 87 ? -2.509 7.016 -6.169 1.00 98.25 87 ARG A C 1
ATOM 677 O O . ARG A 1 87 ? -3.629 7.048 -5.665 1.00 98.25 87 ARG A O 1
ATOM 684 N N . ALA A 1 88 ? -2.069 7.967 -6.994 1.00 98.50 88 ALA A N 1
ATOM 685 C CA . ALA A 1 88 ? -2.879 9.117 -7.384 1.00 98.50 88 ALA A CA 1
ATOM 686 C C . ALA A 1 88 ? -4.150 8.696 -8.141 1.00 98.50 88 ALA A C 1
ATOM 688 O O . ALA A 1 88 ? -5.224 9.228 -7.858 1.00 98.50 88 ALA A O 1
ATOM 689 N N . LYS A 1 89 ? -4.070 7.707 -9.047 1.00 98.44 89 LYS A N 1
ATOM 690 C CA . LYS A 1 89 ? -5.253 7.137 -9.724 1.00 98.44 89 LYS A CA 1
ATOM 691 C C . LYS A 1 89 ? -6.225 6.504 -8.727 1.00 98.44 89 LYS A C 1
ATOM 693 O O . LYS A 1 89 ? -7.428 6.748 -8.823 1.00 98.44 89 LYS A O 1
ATOM 698 N N . VAL A 1 90 ? -5.718 5.726 -7.767 1.00 98.44 90 VAL A N 1
ATOM 699 C CA . VAL A 1 90 ? -6.537 5.074 -6.730 1.00 98.44 90 VAL A CA 1
ATOM 700 C C . VAL A 1 90 ? -7.262 6.115 -5.880 1.00 98.44 90 VAL A C 1
ATOM 702 O O . VAL A 1 90 ? -8.482 6.049 -5.755 1.00 98.44 90 VAL A O 1
ATOM 705 N N . VAL A 1 91 ? -6.541 7.114 -5.361 1.00 98.62 91 VAL A N 1
ATOM 706 C CA . VAL A 1 91 ? -7.127 8.192 -4.546 1.00 98.62 91 VAL A CA 1
ATOM 707 C C . VAL A 1 91 ? -8.153 8.994 -5.346 1.00 98.62 91 VAL A C 1
ATOM 709 O O . VAL A 1 91 ? -9.263 9.215 -4.865 1.00 98.62 91 VAL A O 1
ATOM 712 N N . LYS A 1 92 ? -7.834 9.366 -6.594 1.00 98.56 92 LYS A N 1
ATOM 713 C CA . LYS A 1 92 ? -8.766 10.069 -7.492 1.00 98.56 92 LYS A CA 1
ATOM 714 C C . LYS A 1 92 ? -10.051 9.271 -7.744 1.00 98.56 92 LYS A C 1
ATOM 716 O O . LYS A 1 92 ? -11.101 9.870 -7.944 1.00 98.56 92 LYS A O 1
ATOM 721 N N . SER A 1 93 ? -9.975 7.941 -7.714 1.00 98.38 93 SER A N 1
ATOM 722 C CA . SER A 1 93 ? -11.118 7.038 -7.916 1.00 98.38 93 SER A CA 1
ATOM 723 C C . SER A 1 93 ? -11.900 6.743 -6.626 1.00 98.38 93 SER A C 1
ATOM 725 O O . SER A 1 93 ? -12.758 5.867 -6.619 1.00 98.38 93 SER A O 1
ATOM 727 N N . GLY A 1 94 ? -11.601 7.437 -5.522 1.00 98.31 94 GLY A N 1
ATOM 728 C CA . GLY A 1 94 ? -12.258 7.247 -4.224 1.00 98.31 94 GLY A CA 1
ATOM 729 C C . GLY A 1 94 ? -11.608 6.187 -3.328 1.00 98.31 94 GLY A C 1
ATOM 730 O O . GLY A 1 94 ? -12.041 5.983 -2.192 1.00 98.31 94 GLY A O 1
ATOM 731 N N . GLY A 1 95 ? -10.538 5.536 -3.786 1.00 98.56 95 GLY A N 1
ATOM 732 C CA . GLY A 1 95 ? -9.748 4.617 -2.976 1.00 98.56 95 GLY A CA 1
ATOM 733 C C . GLY A 1 95 ? -8.910 5.327 -1.909 1.00 98.56 95 GLY A C 1
ATOM 734 O O . GLY A 1 95 ? -8.913 6.553 -1.765 1.00 98.56 95 GLY A O 1
ATOM 735 N N . LEU A 1 96 ? -8.194 4.530 -1.130 1.00 98.69 96 LEU A N 1
ATOM 73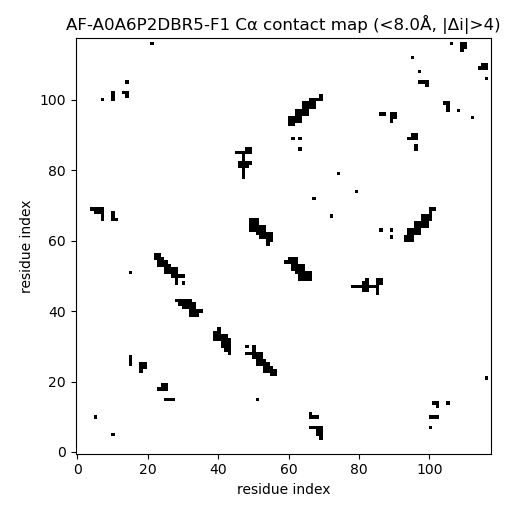6 C CA . LEU A 1 96 ? -7.188 4.953 -0.167 1.00 98.69 96 LEU A CA 1
ATOM 737 C C . LEU A 1 96 ? -5.829 4.433 -0.634 1.00 98.69 96 LEU A C 1
ATOM 739 O O . LEU A 1 96 ? -5.732 3.303 -1.103 1.00 98.69 96 LEU A O 1
ATOM 743 N N . ALA A 1 97 ? -4.779 5.235 -0.498 1.00 98.69 97 ALA A N 1
ATOM 744 C CA . ALA A 1 97 ? -3.420 4.801 -0.778 1.00 98.69 97 ALA A CA 1
ATOM 745 C C . ALA A 1 97 ? -2.532 5.061 0.439 1.00 98.69 97 ALA A C 1
ATOM 747 O O . ALA A 1 97 ? -2.500 6.180 0.946 1.00 98.69 97 ALA A O 1
ATOM 748 N N . ILE A 1 98 ? -1.816 4.034 0.896 1.00 98.62 98 ILE A N 1
ATOM 749 C CA . ILE A 1 98 ? -0.896 4.103 2.037 1.00 98.62 98 ILE A CA 1
ATOM 750 C C . ILE A 1 98 ? 0.464 3.566 1.591 1.00 98.62 98 ILE A C 1
ATOM 752 O O . ILE A 1 98 ? 0.548 2.568 0.875 1.00 98.62 98 ILE A O 1
ATOM 756 N N . VAL A 1 99 ? 1.529 4.239 2.023 1.00 97.75 99 VAL A N 1
ATOM 757 C CA . VAL A 1 99 ? 2.898 3.719 1.968 1.00 97.75 99 VAL A CA 1
ATOM 758 C C . VAL A 1 99 ? 3.319 3.434 3.403 1.00 97.75 99 VAL A C 1
ATOM 760 O O . VAL A 1 99 ? 3.175 4.318 4.243 1.00 97.75 99 VAL A O 1
ATOM 763 N N . ALA A 1 100 ? 3.8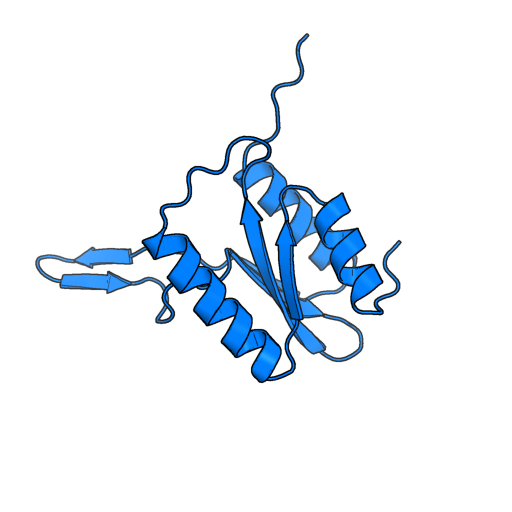10 2.230 3.683 1.00 97.06 100 ALA A N 1
ATOM 764 C CA . ALA A 1 100 ? 4.193 1.839 5.036 1.00 97.06 100 ALA A CA 1
ATOM 765 C C . ALA A 1 100 ? 5.481 1.007 5.058 1.00 97.06 100 ALA A C 1
ATOM 767 O O . ALA A 1 100 ? 5.765 0.215 4.157 1.00 97.06 100 ALA A O 1
ATOM 768 N N . THR A 1 101 ? 6.253 1.171 6.125 1.00 96.25 101 THR A N 1
ATOM 769 C CA . THR A 1 101 ? 7.433 0.368 6.462 1.00 96.25 101 THR A CA 1
ATOM 770 C C . THR A 1 101 ? 7.191 -0.538 7.671 1.00 96.25 101 THR A C 1
ATOM 772 O O . THR A 1 101 ? 8.022 -1.385 7.992 1.00 96.25 101 THR A O 1
ATOM 775 N N . SER A 1 102 ? 6.035 -0.412 8.325 1.00 96.31 102 SER A N 1
ATOM 776 C CA . SER A 1 102 ? 5.646 -1.180 9.509 1.00 96.31 102 SER A CA 1
ATOM 777 C C . SER A 1 102 ? 4.126 -1.367 9.585 1.00 96.31 102 SER A C 1
ATOM 779 O O . SER A 1 102 ? 3.368 -0.716 8.864 1.00 96.31 102 SER A O 1
ATOM 781 N N . LEU A 1 103 ? 3.674 -2.252 10.483 1.00 96.88 103 LEU A N 1
ATOM 782 C CA . LEU A 1 103 ? 2.249 -2.373 10.803 1.00 96.88 103 LEU A CA 1
ATOM 783 C C . LEU A 1 103 ? 1.717 -1.079 11.433 1.00 96.88 103 LEU A C 1
ATOM 785 O O . LEU A 1 103 ? 0.645 -0.622 11.055 1.00 96.88 103 LEU A O 1
ATOM 789 N N . ASP A 1 104 ? 2.478 -0.454 12.331 1.00 97.31 104 ASP A N 1
ATOM 790 C CA . ASP A 1 104 ? 2.053 0.768 13.021 1.00 97.31 104 ASP A CA 1
ATOM 791 C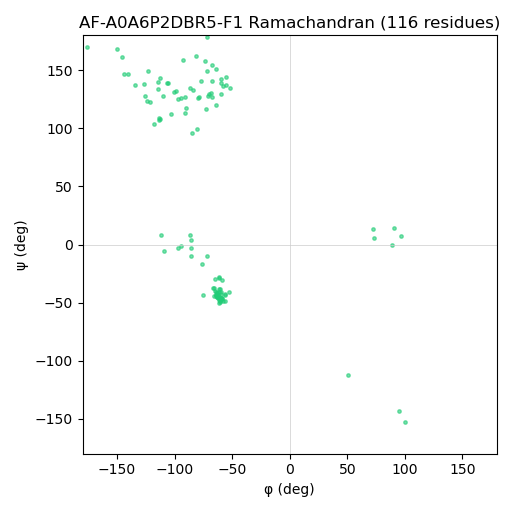 C . ASP A 1 104 ? 1.785 1.922 12.046 1.00 97.31 104 ASP A C 1
ATOM 793 O O . ASP A 1 104 ? 0.810 2.652 12.209 1.00 97.31 104 ASP A O 1
ATOM 797 N N . GLU A 1 105 ? 2.592 2.056 10.988 1.00 98.06 105 GLU A N 1
ATOM 798 C CA . GLU A 1 105 ? 2.362 3.051 9.932 1.00 98.06 105 GLU A CA 1
ATOM 799 C C . GLU A 1 105 ? 1.095 2.753 9.116 1.00 98.06 105 GLU A C 1
ATOM 801 O O . GLU A 1 105 ? 0.351 3.677 8.779 1.00 98.06 105 GLU A O 1
ATOM 806 N N . LEU A 1 106 ? 0.798 1.475 8.846 1.00 98.38 106 LEU A N 1
ATOM 807 C CA . LEU A 1 106 ? -0.474 1.080 8.235 1.00 98.38 106 LEU A CA 1
ATOM 808 C C . LEU A 1 106 ? -1.656 1.458 9.139 1.00 98.38 106 LEU A C 1
ATOM 810 O O . LEU A 1 106 ? -2.614 2.068 8.662 1.00 98.38 106 LEU A O 1
ATOM 814 N N . LEU A 1 107 ? -1.588 1.140 10.436 1.00 98.44 107 LEU A N 1
ATOM 815 C CA . LEU A 1 107 ? -2.648 1.466 11.395 1.00 98.44 107 LEU A CA 1
ATOM 816 C C . LEU A 1 107 ? -2.841 2.974 11.526 1.00 98.44 107 LEU A C 1
ATOM 818 O O . LEU A 1 107 ? -3.974 3.449 11.507 1.00 98.44 107 LEU A O 1
ATOM 822 N N . ALA A 1 108 ? -1.752 3.738 11.609 1.00 98.44 108 ALA A N 1
ATOM 823 C CA . ALA A 1 108 ? -1.804 5.193 11.634 1.00 98.44 108 ALA A CA 1
ATOM 824 C C . ALA A 1 108 ? -2.461 5.755 10.362 1.00 98.44 108 ALA A C 1
ATOM 826 O O . ALA A 1 108 ? -3.319 6.632 10.456 1.00 98.44 108 ALA A O 1
ATOM 827 N N . GLY A 1 109 ? -2.124 5.215 9.185 1.00 98.38 109 GLY A N 1
ATOM 828 C CA . GLY A 1 109 ? -2.741 5.602 7.915 1.00 98.38 109 GLY A CA 1
ATOM 829 C C . GLY A 1 109 ? -4.238 5.279 7.845 1.00 98.38 109 GLY A C 1
ATOM 830 O O . GLY A 1 109 ? -5.024 6.104 7.382 1.00 98.38 109 GLY A O 1
ATOM 831 N N . LEU A 1 110 ? -4.655 4.114 8.352 1.00 98.50 110 LEU A N 1
ATOM 832 C CA . LEU A 1 110 ? -6.069 3.736 8.448 1.00 98.50 110 LEU A CA 1
A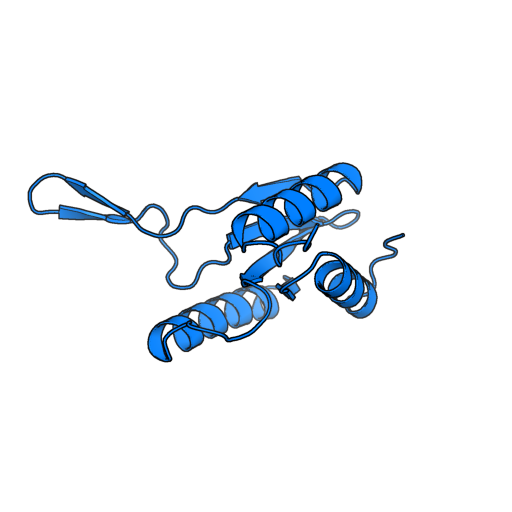TOM 833 C C . LEU A 1 110 ? -6.831 4.647 9.425 1.00 98.50 110 LEU A C 1
ATOM 835 O O . LEU A 1 110 ? -7.896 5.154 9.070 1.00 98.50 110 LEU A O 1
ATOM 839 N N . LYS A 1 111 ? -6.263 4.942 10.603 1.00 98.19 111 LYS A N 1
ATOM 840 C CA . LYS A 1 111 ? -6.844 5.887 11.576 1.00 98.19 111 LYS A CA 1
ATOM 841 C C . LYS A 1 111 ? -6.996 7.286 10.984 1.00 98.19 111 LYS A C 1
ATOM 843 O O . LYS A 1 111 ? -8.067 7.877 11.079 1.00 98.19 111 LYS A O 1
ATOM 848 N N . ALA A 1 112 ? -5.962 7.793 10.310 1.00 98.06 112 ALA A N 1
ATOM 849 C CA . ALA A 1 112 ? -6.006 9.090 9.633 1.00 98.06 112 ALA A CA 1
ATOM 850 C C . ALA A 1 112 ? -7.068 9.142 8.518 1.00 98.06 112 ALA A C 1
ATOM 852 O O . ALA A 1 112 ? -7.615 10.205 8.235 1.00 98.06 112 ALA A O 1
ATOM 853 N N . ALA A 1 113 ? -7.392 7.998 7.909 1.00 97.44 113 ALA A N 1
ATOM 854 C CA . ALA A 1 113 ? -8.453 7.869 6.914 1.00 97.44 113 ALA A CA 1
ATOM 855 C C . ALA A 1 113 ? -9.857 7.636 7.514 1.00 97.44 113 ALA A C 1
ATOM 857 O O . ALA A 1 113 ? -10.808 7.457 6.749 1.00 97.44 113 ALA A O 1
ATOM 858 N N . GLY A 1 114 ? -9.995 7.651 8.846 1.00 97.25 114 GLY A N 1
ATOM 859 C CA . GLY A 1 114 ? -11.271 7.547 9.559 1.00 97.25 114 GLY A CA 1
ATOM 860 C C . GLY A 1 114 ? -11.712 6.125 9.911 1.00 97.25 114 GLY A C 1
ATOM 861 O O . GLY A 1 114 ? -12.874 5.930 10.259 1.00 97.25 114 GLY A O 1
ATOM 862 N N . TYR A 1 115 ? -10.825 5.130 9.820 1.00 97.44 115 TYR A N 1
ATOM 863 C CA . TYR A 1 115 ? -11.136 3.767 10.257 1.00 97.44 115 TYR A CA 1
ATOM 864 C C . TYR A 1 115 ? -10.845 3.584 11.748 1.00 97.44 115 TYR A C 1
ATOM 866 O O . TYR A 1 115 ? -9.774 3.955 12.231 1.00 97.44 115 TYR A O 1
ATOM 874 N N . ASP A 1 116 ? -11.777 2.948 12.458 1.00 94.25 116 ASP A N 1
ATOM 875 C CA . ASP A 1 116 ? -11.555 2.470 13.823 1.00 94.25 116 ASP A CA 1
ATOM 876 C C . ASP A 1 116 ? -10.800 1.135 13.774 1.00 94.25 116 ASP A C 1
ATOM 878 O O . ASP A 1 116 ? -11.364 0.075 13.484 1.00 94.25 116 ASP A O 1
ATOM 882 N N . VAL A 1 117 ? -9.488 1.214 13.984 1.00 91.69 117 VAL A N 1
ATOM 883 C CA . VAL A 1 117 ? -8.582 0.065 13.998 1.00 91.69 117 VAL A CA 1
ATOM 884 C C . VAL A 1 117 ? -7.878 0.003 15.350 1.00 91.69 117 VAL A C 1
ATOM 886 O O . VAL A 1 117 ? -7.251 0.977 15.780 1.00 91.69 117 VAL A O 1
ATOM 889 N N . ARG A 1 118 ? -8.036 -1.131 16.039 1.00 75.75 118 ARG A N 1
ATOM 890 C CA . ARG A 1 118 ? -7.463 -1.384 17.367 1.00 75.75 118 ARG A CA 1
ATOM 891 C C . ARG A 1 118 ? -6.057 -1.946 17.255 1.00 75.75 118 ARG A C 1
ATOM 893 O O . ARG A 1 118 ? -5.870 -2.888 16.452 1.00 75.75 118 ARG A O 1
#

Mean predicted aligned error: 3.61 Å

Foldseek 3Di:
DDDDADAQVRQVVVQQVLCVVQPKAKDAQDFAFDDDPPDTGTSDPAQLQARMWIQHPDPRAIEGEHEHAPDDDPQDPVSVVSNVVVQVVSVVVVHHYAYDNHNVSVVVSCVVVPDDDD

Radius of gyration: 15.18 Å; Cα contacts (8 Å, |Δi|>4): 182; chains: 1; bounding box: 39×27×48 Å

pLDDT: mean 94.28, std 8.03, range [43.62, 98.81]

Organism: NCBI:txid1210884

InterPro domains:
  IPR011856 tRNA endonuclease-like domain superfamily [G3DSA:3.40.1350.10] (4-114)